Protein AF-A0A3C1FKU0-F1 (afdb_monomer_lite)

Radius of gyration: 19.48 Å; chains: 1; bounding box: 42×28×47 Å

Sequence (89 aa):
RVHEECRDGELTAERLGQIWLEVQRESLGPAIDLGAGYENYWCYIPHFIHSPFYVYAYAFGDCLVNSLFAVYQQAEQGFQEKYFDMLRA

Secondary structure (DSSP, 8-state):
-HHHHTTTSPPPHHHHHHHHHHHHHHHH-TTS---TTGGGGGGG-THHHHSTTTTHHHHHHHHHHHHHHHHHHH-SS-HHHHHHHHHT-

Foldseek 3Di:
DVVVVVVVHDDDLQRQLVVQVVVCCVVVDPVDDQDPPSSNVVVPPCCVPPPDPPCVVVVVVVVVVVVLVVVVVVDPDDSVVVVVVVVVD

pLDDT: mean 95.21, std 3.67, range [73.44, 98.06]

Structure (mmCIF, N/CA/C/O backbone):
data_AF-A0A3C1FKU0-F1
#
_entry.id   AF-A0A3C1FKU0-F1
#
loop_
_atom_site.group_PDB
_atom_site.id
_atom_site.type_symbol
_atom_site.label_atom_id
_atom_site.label_alt_id
_atom_site.label_comp_id
_atom_site.label_asym_id
_atom_site.label_entity_id
_atom_site.label_seq_id
_atom_site.pdbx_PDB_ins_code
_atom_site.Cartn_x
_atom_site.Cartn_y
_atom_site.Cartn_z
_atom_site.occupancy
_atom_site.B_iso_or_equiv
_atom_site.auth_seq_id
_atom_site.auth_comp_id
_atom_site.auth_asym_id
_atom_site.auth_atom_id
_atom_site.pdbx_PDB_mode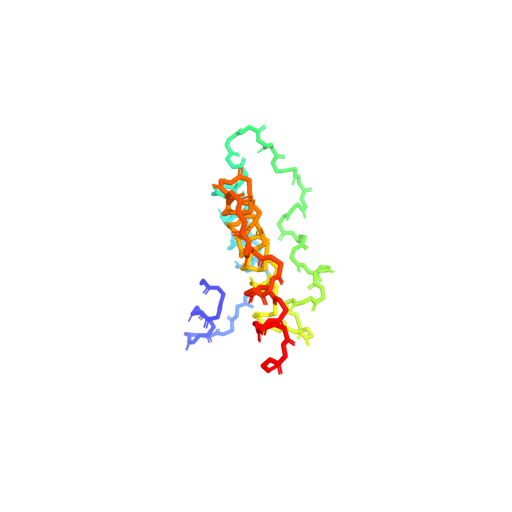l_num
ATOM 1 N N . ARG A 1 1 ? 2.746 -9.177 -6.371 1.00 93.69 1 ARG A N 1
ATOM 2 C CA . ARG A 1 1 ? 3.336 -8.756 -7.664 1.00 93.69 1 ARG A CA 1
ATOM 3 C C . ARG A 1 1 ? 4.857 -8.637 -7.576 1.00 93.69 1 ARG A C 1
ATOM 5 O O . ARG A 1 1 ? 5.509 -9.620 -7.873 1.00 93.69 1 ARG A O 1
ATOM 12 N N . VAL A 1 2 ? 5.445 -7.537 -7.074 1.00 96.38 2 VAL A N 1
ATOM 13 C CA . VAL A 1 2 ? 6.924 -7.353 -7.041 1.00 96.38 2 VAL A CA 1
ATOM 14 C C . VAL A 1 2 ? 7.672 -8.521 -6.380 1.00 96.38 2 VAL A C 1
ATOM 16 O 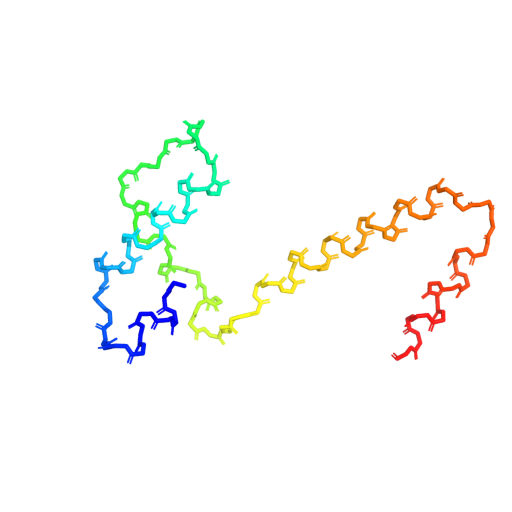O . VAL A 1 2 ? 8.483 -9.171 -7.024 1.00 96.38 2 VAL A O 1
ATOM 19 N N . HIS A 1 3 ? 7.357 -8.850 -5.121 1.00 95.50 3 HIS A N 1
ATOM 20 C CA . HIS A 1 3 ? 8.016 -9.953 -4.402 1.00 95.50 3 HIS A CA 1
ATOM 21 C C . HIS A 1 3 ? 7.772 -11.346 -5.006 1.00 95.50 3 HIS A C 1
ATOM 23 O O . HIS A 1 3 ? 8.504 -12.278 -4.684 1.00 95.50 3 HIS A O 1
ATOM 29 N N . GLU A 1 4 ? 6.731 -11.509 -5.824 1.00 96.62 4 GLU A N 1
ATOM 30 C CA . GLU A 1 4 ? 6.462 -12.767 -6.526 1.00 96.62 4 GLU A CA 1
ATOM 31 C C . GLU A 1 4 ? 7.343 -12.859 -7.771 1.00 96.62 4 GLU A C 1
ATOM 33 O O . GLU A 1 4 ? 8.068 -13.835 -7.900 1.00 96.62 4 GLU A O 1
ATOM 38 N N . GLU A 1 5 ? 7.373 -11.818 -8.612 1.00 97.12 5 GLU A N 1
ATOM 39 C CA . GLU A 1 5 ? 8.213 -11.781 -9.821 1.00 97.12 5 GLU A CA 1
ATOM 40 C C . GLU A 1 5 ? 9.715 -11.796 -9.494 1.00 97.12 5 GLU A C 1
ATOM 42 O O . GLU A 1 5 ? 10.495 -12.412 -10.211 1.00 97.12 5 GLU A O 1
ATOM 47 N N . CYS A 1 6 ? 10.132 -11.211 -8.364 1.00 95.38 6 CYS A N 1
ATOM 48 C CA . CYS A 1 6 ? 11.515 -11.308 -7.883 1.00 95.38 6 CYS A CA 1
ATOM 49 C C . CYS A 1 6 ? 11.992 -12.751 -7.642 1.00 95.38 6 CYS A C 1
ATOM 51 O O . CYS A 1 6 ? 13.195 -12.981 -7.537 1.00 95.38 6 CYS A O 1
ATOM 53 N N . ARG A 1 7 ? 11.082 -13.727 -7.512 1.00 96.31 7 ARG A N 1
ATOM 54 C CA . ARG A 1 7 ? 11.466 -15.142 -7.386 1.00 96.31 7 ARG A CA 1
ATOM 55 C C . ARG A 1 7 ? 12.001 -15.714 -8.697 1.00 96.31 7 ARG A C 1
ATOM 57 O O . ARG A 1 7 ? 12.763 -16.675 -8.648 1.00 96.31 7 ARG A O 1
ATOM 64 N N . ASP A 1 8 ? 11.640 -15.104 -9.824 1.00 95.50 8 ASP A N 1
ATOM 65 C CA . ASP A 1 8 ? 12.012 -15.544 -11.169 1.00 95.50 8 ASP A CA 1
ATOM 66 C C . ASP A 1 8 ? 13.233 -14.783 -11.725 1.00 95.50 8 ASP A C 1
ATOM 68 O O . ASP A 1 8 ? 13.781 -15.160 -12.761 1.00 95.50 8 ASP A O 1
ATOM 72 N N . GLY A 1 9 ? 13.695 -13.732 -11.035 1.00 95.44 9 GLY A N 1
ATOM 73 C CA . GLY A 1 9 ? 14.885 -12.965 -11.403 1.00 95.44 9 GLY A CA 1
ATOM 74 C C . GLY A 1 9 ? 14.882 -11.526 -10.881 1.00 95.44 9 GLY A C 1
ATOM 75 O O . GLY A 1 9 ? 13.943 -11.074 -10.228 1.00 95.44 9 GLY A O 1
ATOM 76 N N . GLU A 1 10 ? 15.953 -10.786 -11.174 1.00 95.50 10 GLU A N 1
ATOM 77 C CA . GLU A 1 10 ? 16.034 -9.356 -10.860 1.00 95.50 10 GLU A CA 1
ATOM 78 C C . GLU A 1 10 ? 15.073 -8.537 -11.737 1.00 95.50 10 GLU A C 1
ATOM 80 O O . GLU A 1 10 ? 14.939 -8.782 -12.937 1.00 95.50 10 GLU A O 1
ATOM 85 N N . LEU A 1 11 ? 14.420 -7.534 -11.143 1.00 96.88 11 LEU A N 1
ATOM 86 C CA . LEU A 1 11 ? 13.496 -6.645 -11.848 1.00 96.88 11 LEU A CA 1
ATOM 87 C C . LEU A 1 11 ? 14.187 -5.341 -12.247 1.00 96.88 11 LEU A C 1
ATOM 89 O O . LEU A 1 11 ? 14.869 -4.709 -11.441 1.00 96.88 11 LEU A O 1
ATOM 93 N N . THR A 1 12 ? 13.954 -4.898 -13.482 1.00 97.62 12 THR A N 1
ATOM 94 C CA . THR A 1 12 ? 14.401 -3.580 -13.946 1.00 97.62 12 THR A CA 1
ATOM 95 C C . THR A 1 12 ? 13.534 -2.465 -13.352 1.00 97.62 12 THR A C 1
ATOM 97 O O . THR A 1 12 ? 12.374 -2.678 -12.989 1.00 97.62 12 THR A O 1
ATOM 100 N N . ALA A 1 13 ? 14.066 -1.239 -13.311 1.00 97.06 13 ALA A N 1
ATOM 101 C CA . ALA A 1 13 ? 13.296 -0.061 -12.899 1.00 97.06 13 ALA A CA 1
ATOM 102 C C . ALA A 1 13 ? 12.048 0.160 -13.777 1.00 97.06 13 ALA A C 1
ATOM 104 O O . ALA A 1 13 ? 10.996 0.540 -13.269 1.00 97.06 13 ALA A O 1
ATOM 105 N N . GLU A 1 14 ? 12.143 -0.145 -15.075 1.00 97.75 14 GLU A N 1
ATOM 106 C CA . GLU A 1 14 ? 11.010 -0.090 -16.001 1.00 97.75 14 GLU A CA 1
ATOM 107 C C . GLU A 1 14 ? 9.909 -1.080 -15.598 1.00 97.75 14 GLU A C 1
ATOM 109 O O . GLU A 1 14 ? 8.740 -0.700 -15.518 1.00 97.75 14 GLU A O 1
ATOM 114 N N . ARG A 1 15 ? 10.270 -2.330 -15.269 1.00 97.75 15 ARG A N 1
ATOM 115 C CA . ARG A 1 15 ? 9.288 -3.334 -14.843 1.00 97.75 15 ARG A CA 1
ATOM 116 C C . ARG A 1 15 ? 8.631 -2.959 -13.514 1.00 97.75 15 ARG A C 1
ATOM 118 O O . ARG A 1 15 ? 7.417 -3.101 -13.377 1.00 97.75 15 ARG A O 1
ATOM 125 N N . LEU A 1 16 ? 9.397 -2.422 -12.563 1.00 97.56 16 LEU A N 1
ATOM 126 C CA . LEU A 1 16 ? 8.852 -1.890 -11.309 1.00 97.56 16 LEU A CA 1
ATOM 127 C C . LEU A 1 16 ? 7.858 -0.748 -11.560 1.00 97.56 16 LEU A C 1
ATOM 129 O O . LEU A 1 16 ? 6.772 -0.750 -10.980 1.00 97.56 16 LEU A O 1
ATOM 133 N N . GLY A 1 17 ? 8.186 0.177 -12.466 1.00 98.06 17 GLY A N 1
ATOM 134 C CA . GLY A 1 17 ? 7.292 1.270 -12.853 1.00 98.06 17 GLY A CA 1
ATOM 135 C C . GLY A 1 17 ? 6.001 0.790 -13.523 1.00 98.06 17 GLY A C 1
ATOM 136 O O . GLY A 1 17 ? 4.928 1.321 -13.239 1.00 98.06 17 GLY A O 1
ATOM 137 N N . GLN A 1 18 ? 6.068 -0.260 -14.345 1.00 98.06 18 GLN A N 1
ATOM 138 C CA . GLN A 1 18 ? 4.878 -0.893 -14.928 1.00 98.06 18 GLN A CA 1
ATOM 139 C C . GLN A 1 18 ? 3.976 -1.504 -13.850 1.00 98.06 18 GLN A C 1
ATOM 141 O O . GLN A 1 18 ? 2.785 -1.198 -13.813 1.00 98.06 18 GLN A O 1
ATOM 146 N N . ILE A 1 19 ? 4.541 -2.306 -12.938 1.00 98.06 19 ILE A N 1
ATOM 147 C CA . ILE A 1 19 ? 3.788 -2.910 -11.827 1.00 98.06 19 ILE A CA 1
ATOM 148 C C . ILE A 1 19 ? 3.145 -1.816 -10.965 1.00 98.06 19 ILE A C 1
ATOM 150 O O . ILE A 1 19 ? 1.975 -1.929 -10.599 1.00 98.06 19 ILE A O 1
ATOM 154 N N . TRP A 1 20 ? 3.887 -0.745 -10.668 1.00 97.94 20 TRP A N 1
ATOM 155 C CA . TRP A 1 20 ? 3.378 0.411 -9.936 1.00 97.94 20 TRP A CA 1
ATOM 156 C C . TRP A 1 20 ? 2.176 1.043 -10.644 1.00 97.94 20 TRP A C 1
ATOM 158 O O . TRP A 1 20 ? 1.108 1.158 -10.049 1.00 97.94 20 TRP A O 1
ATOM 168 N N . LEU A 1 21 ? 2.301 1.386 -11.929 1.00 97.94 21 LEU A N 1
ATOM 169 C CA . LEU A 1 21 ? 1.200 1.976 -12.693 1.00 97.94 21 LEU A CA 1
ATOM 170 C C . LEU A 1 21 ? -0.026 1.060 -12.778 1.00 97.94 21 LEU A C 1
ATOM 172 O O . LEU A 1 21 ? -1.150 1.548 -12.689 1.00 97.94 21 LEU A O 1
ATOM 176 N N . GLU A 1 22 ? 0.165 -0.248 -12.959 1.00 97.69 22 GLU A N 1
ATOM 177 C CA . GLU A 1 22 ? -0.930 -1.224 -12.987 1.00 97.69 22 GLU A CA 1
ATOM 178 C C . GLU A 1 22 ? -1.717 -1.210 -11.669 1.00 97.69 22 GLU A C 1
ATOM 180 O O . GLU A 1 22 ? -2.939 -1.058 -11.687 1.00 97.69 22 GLU A O 1
ATOM 185 N N . VAL A 1 23 ? -1.020 -1.291 -10.531 1.00 97.50 23 VAL A N 1
ATOM 186 C CA . VAL A 1 23 ? -1.641 -1.269 -9.195 1.00 97.50 23 VAL A CA 1
ATOM 187 C C . VAL A 1 23 ? -2.321 0.072 -8.915 1.00 97.50 23 VAL A C 1
ATOM 189 O O . VAL A 1 23 ? -3.423 0.106 -8.367 1.00 97.50 23 VAL A O 1
ATOM 192 N N . GLN A 1 24 ? -1.707 1.186 -9.318 1.00 97.50 24 GLN A N 1
ATOM 193 C CA . GLN A 1 24 ? -2.274 2.515 -9.103 1.00 97.50 24 GLN A CA 1
ATOM 194 C C . GLN A 1 24 ? -3.554 2.727 -9.918 1.00 97.50 24 GLN A C 1
ATOM 196 O O . GLN A 1 24 ? -4.521 3.268 -9.387 1.00 97.50 24 GLN A O 1
ATOM 201 N N . ARG A 1 25 ? -3.608 2.255 -11.171 1.00 96.88 25 ARG A N 1
ATOM 202 C CA . ARG A 1 25 ? -4.832 2.312 -11.991 1.00 96.88 25 ARG A CA 1
ATOM 203 C C . ARG A 1 25 ? -5.957 1.458 -11.412 1.00 96.88 25 ARG A C 1
ATOM 205 O O . ARG A 1 25 ? -7.100 1.903 -11.402 1.00 96.88 25 ARG A O 1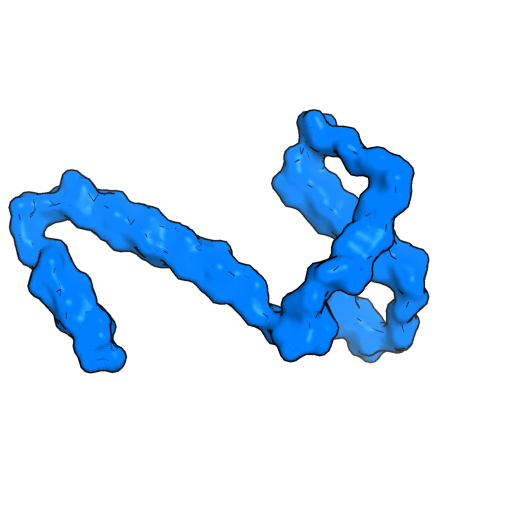
ATOM 212 N N . GLU A 1 26 ? -5.636 0.262 -10.923 1.00 97.62 26 GLU A N 1
ATOM 213 C CA . GLU A 1 26 ? -6.602 -0.614 -10.250 1.00 97.62 26 GLU A CA 1
ATOM 214 C C . GLU A 1 26 ? -7.158 0.036 -8.973 1.00 97.62 26 GLU A C 1
ATOM 216 O O . GLU A 1 26 ? -8.364 0.015 -8.742 1.00 97.62 26 GLU A O 1
ATOM 221 N N . SER A 1 27 ? -6.288 0.671 -8.182 1.00 96.44 27 SER A N 1
ATOM 222 C CA . SER A 1 27 ? -6.647 1.237 -6.876 1.00 96.44 27 SER A CA 1
ATOM 223 C C . SER A 1 27 ? -7.389 2.573 -6.968 1.00 96.44 27 SER A C 1
ATOM 225 O O . SER A 1 27 ? -8.316 2.818 -6.201 1.00 96.44 27 SER A O 1
ATOM 227 N N . LEU A 1 28 ? -6.971 3.462 -7.876 1.00 96.88 28 LEU A N 1
ATOM 228 C CA . LEU A 1 28 ? -7.515 4.822 -7.997 1.00 96.88 28 LEU A CA 1
ATOM 229 C C . LEU A 1 28 ? -8.697 4.905 -8.971 1.00 96.88 28 LEU A C 1
ATOM 231 O O . LEU A 1 28 ? -9.490 5.846 -8.911 1.00 96.88 28 LEU A O 1
ATOM 235 N N . GLY A 1 29 ? -8.830 3.915 -9.855 1.00 96.31 29 GLY A N 1
ATOM 236 C CA . GLY A 1 29 ? -9.882 3.863 -10.857 1.00 96.31 29 GLY A CA 1
ATOM 237 C C . GLY A 1 29 ? -9.722 4.898 -11.982 1.00 96.31 29 GLY A C 1
ATOM 238 O O . GLY A 1 29 ? -8.756 5.660 -12.029 1.00 96.31 29 GLY A O 1
ATOM 239 N N . PRO A 1 30 ? -10.685 4.945 -12.921 1.00 95.94 30 PRO A N 1
ATOM 240 C CA . PRO A 1 30 ? -10.571 5.728 -14.155 1.00 95.94 30 PRO A CA 1
ATOM 241 C C . PRO A 1 30 ? -10.771 7.237 -13.959 1.00 95.94 30 PRO A C 1
ATOM 243 O O . PRO A 1 30 ? -10.595 8.001 -14.903 1.00 95.94 30 PRO A O 1
ATOM 246 N N . ALA A 1 31 ? -11.184 7.673 -12.765 1.00 97.56 31 ALA A N 1
ATOM 247 C CA . ALA A 1 31 ? -11.414 9.085 -12.465 1.00 97.56 31 ALA A CA 1
ATOM 248 C C . ALA A 1 31 ? -10.108 9.874 -12.273 1.00 97.56 31 ALA A C 1
ATOM 250 O O . ALA A 1 31 ? -10.129 11.103 -12.330 1.00 97.56 31 ALA A O 1
ATOM 251 N N . ILE A 1 32 ? -8.991 9.182 -12.031 1.00 97.25 32 ILE A N 1
ATOM 252 C CA . ILE A 1 32 ? -7.684 9.793 -11.807 1.00 97.25 32 ILE A CA 1
ATOM 253 C C . ILE A 1 32 ? -6.797 9.560 -13.026 1.00 97.25 32 ILE A C 1
ATOM 255 O O . ILE A 1 32 ? -6.529 8.420 -13.404 1.00 97.25 32 ILE A O 1
ATOM 259 N N . ASP A 1 33 ? -6.306 10.653 -13.607 1.00 95.88 33 ASP A N 1
ATOM 260 C CA . ASP A 1 33 ? -5.280 10.607 -14.644 1.00 95.88 33 ASP A CA 1
ATOM 261 C C . ASP A 1 33 ? -3.881 10.553 -14.009 1.00 95.88 33 ASP A C 1
ATOM 263 O O . ASP A 1 33 ? -3.531 11.380 -13.161 1.00 95.88 33 ASP A O 1
ATOM 267 N N . LEU A 1 34 ? -3.081 9.558 -14.401 1.00 96.12 34 LEU A N 1
ATOM 268 C CA . LEU A 1 34 ? -1.718 9.366 -13.905 1.00 96.12 34 LEU A CA 1
ATOM 269 C C . LEU A 1 34 ? -0.748 10.051 -14.865 1.00 96.12 34 LEU A C 1
ATOM 271 O O . LEU A 1 34 ? -0.403 9.501 -15.911 1.00 96.12 34 LEU A O 1
ATOM 275 N N . GLY A 1 35 ? -0.326 11.263 -14.502 1.00 94.75 35 GLY A N 1
ATOM 276 C CA . GLY A 1 35 ? 0.550 12.089 -15.330 1.00 94.75 35 GLY A CA 1
ATOM 277 C C . GLY A 1 35 ? 1.934 11.483 -15.592 1.00 94.75 35 GLY A C 1
ATOM 278 O O . GLY A 1 35 ? 2.370 10.530 -14.945 1.00 94.75 35 GLY A O 1
ATOM 279 N N . ALA A 1 36 ? 2.657 12.082 -16.540 1.00 95.69 36 ALA A N 1
ATOM 280 C CA . ALA A 1 36 ? 4.012 11.661 -16.889 1.00 95.69 36 ALA A CA 1
ATOM 281 C C . ALA A 1 36 ? 4.957 11.684 -15.672 1.00 95.69 36 ALA A C 1
ATOM 283 O O . ALA A 1 36 ? 4.963 12.643 -14.896 1.00 95.69 36 ALA A O 1
ATOM 284 N N . GLY A 1 37 ? 5.771 10.638 -15.517 1.00 96.06 37 GLY A N 1
ATOM 285 C CA . GLY A 1 37 ? 6.703 10.478 -14.403 1.00 96.06 37 GLY A CA 1
ATOM 286 C C . GLY A 1 37 ? 6.110 9.753 -13.193 1.00 96.06 37 GLY A C 1
ATOM 287 O O . GLY A 1 37 ? 6.866 9.361 -12.300 1.00 96.06 37 GLY A O 1
ATOM 288 N N . TYR A 1 38 ? 4.789 9.531 -13.155 1.00 97.12 38 TYR A N 1
ATOM 289 C CA . TYR A 1 38 ? 4.123 8.821 -12.062 1.00 97.12 38 TYR A CA 1
ATOM 290 C C . TYR A 1 38 ? 4.594 7.364 -11.930 1.00 97.12 38 TYR A C 1
ATOM 292 O O . TYR A 1 38 ? 4.565 6.803 -10.836 1.00 97.12 38 TYR A O 1
ATOM 300 N N . GLU A 1 39 ? 5.120 6.766 -13.003 1.00 97.44 39 GLU A N 1
ATOM 301 C CA . GLU A 1 39 ? 5.766 5.449 -13.006 1.00 97.44 39 GLU A CA 1
ATOM 302 C C . GLU A 1 39 ? 6.985 5.351 -12.082 1.00 97.44 39 GLU A C 1
ATOM 304 O O . GLU A 1 39 ? 7.366 4.250 -11.703 1.00 97.44 39 GLU A O 1
ATOM 309 N N . ASN A 1 40 ? 7.576 6.480 -11.683 1.00 97.88 40 ASN A N 1
ATOM 310 C CA . ASN A 1 40 ? 8.745 6.509 -10.805 1.00 97.88 40 ASN A CA 1
ATOM 311 C C . ASN A 1 40 ? 8.384 6.764 -9.339 1.00 97.88 40 ASN A C 1
ATOM 313 O O . ASN A 1 40 ? 9.258 6.708 -8.482 1.00 97.88 40 ASN A O 1
ATOM 317 N N . TYR A 1 41 ? 7.117 7.034 -9.012 1.00 96.88 41 TYR A N 1
ATOM 318 C CA . TYR A 1 41 ? 6.731 7.473 -7.664 1.00 96.88 41 TYR A CA 1
ATOM 319 C C . TYR A 1 41 ? 6.962 6.403 -6.588 1.00 96.88 41 TYR A C 1
ATOM 321 O O . TYR A 1 41 ? 7.156 6.733 -5.423 1.00 96.88 41 TYR A O 1
ATOM 329 N N . TRP A 1 42 ? 7.042 5.126 -6.958 1.00 96.44 42 TRP A N 1
ATOM 330 C CA . TRP A 1 42 ? 7.424 4.071 -6.019 1.00 96.44 42 TRP A CA 1
ATOM 331 C C . TRP A 1 42 ? 8.808 4.302 -5.383 1.00 96.44 42 TRP A C 1
ATOM 333 O O . TRP A 1 42 ? 9.040 3.844 -4.266 1.00 96.44 42 TRP A O 1
ATOM 343 N N . CYS A 1 43 ? 9.725 5.012 -6.056 1.00 96.25 43 CYS A N 1
ATOM 344 C CA . CYS A 1 43 ? 11.121 5.120 -5.626 1.00 96.25 43 CYS A CA 1
ATOM 345 C C . CYS A 1 43 ? 11.317 5.992 -4.380 1.00 96.25 43 CYS A C 1
ATOM 347 O O . CYS A 1 43 ? 12.273 5.782 -3.637 1.00 96.25 43 CYS A O 1
ATOM 349 N N . TYR A 1 44 ? 10.415 6.947 -4.125 1.00 94.75 44 TYR A N 1
ATOM 350 C CA . TYR A 1 44 ? 10.526 7.827 -2.962 1.00 94.75 44 TYR A CA 1
ATOM 351 C C . TYR A 1 44 ? 9.834 7.259 -1.720 1.00 94.75 44 TYR A C 1
ATOM 353 O O . TYR A 1 44 ? 9.925 7.868 -0.657 1.00 94.75 44 TYR A O 1
ATOM 361 N N . ILE A 1 45 ? 9.138 6.121 -1.826 1.00 96.75 45 ILE A N 1
ATOM 362 C CA . ILE A 1 45 ? 8.398 5.515 -0.716 1.00 96.75 45 ILE A CA 1
ATOM 363 C C . ILE A 1 45 ? 9.375 4.682 0.129 1.00 96.75 45 ILE A C 1
ATOM 365 O O . ILE A 1 45 ? 9.681 3.544 -0.232 1.00 96.75 45 ILE A O 1
ATOM 369 N N . PRO A 1 46 ? 9.843 5.184 1.291 1.00 96.88 46 PRO A N 1
ATOM 370 C CA . PRO A 1 46 ? 10.903 4.528 2.059 1.00 96.88 46 PRO A CA 1
ATOM 371 C C . PRO A 1 46 ? 10.495 3.140 2.558 1.00 96.88 46 PRO A C 1
ATOM 373 O O . PRO A 1 46 ? 11.334 2.250 2.681 1.00 96.88 46 PRO A O 1
ATOM 376 N N . HIS A 1 47 ? 9.203 2.932 2.814 1.00 97.31 47 HIS A N 1
ATOM 377 C CA . HIS A 1 47 ? 8.685 1.673 3.339 1.00 97.31 47 HIS A CA 1
ATOM 378 C C . HIS A 1 47 ? 8.870 0.489 2.381 1.00 97.31 47 HIS A C 1
ATOM 380 O O . HIS A 1 47 ? 8.908 -0.645 2.842 1.00 97.31 47 HIS A O 1
ATOM 386 N N . PHE A 1 48 ? 9.041 0.710 1.075 1.00 94.50 48 PHE A N 1
ATOM 387 C CA . PHE A 1 48 ? 9.347 -0.386 0.150 1.00 94.50 48 PHE A CA 1
ATOM 388 C C . PHE A 1 48 ? 10.778 -0.910 0.299 1.00 94.50 48 PHE A C 1
ATOM 390 O O . PHE A 1 48 ? 11.022 -2.080 0.019 1.00 94.50 48 PHE A O 1
ATOM 397 N N . ILE A 1 49 ? 11.705 -0.072 0.772 1.00 92.62 49 ILE A N 1
ATOM 398 C CA . ILE A 1 49 ? 13.128 -0.410 0.892 1.00 92.62 49 ILE A CA 1
ATOM 399 C C . ILE A 1 49 ? 13.497 -0.740 2.338 1.00 92.62 49 ILE A C 1
ATOM 401 O O . ILE A 1 49 ? 14.135 -1.753 2.612 1.00 92.62 49 ILE A O 1
ATOM 405 N N . HIS A 1 50 ? 13.104 0.115 3.279 1.00 95.12 50 HIS A N 1
ATOM 406 C CA . HIS A 1 50 ? 13.561 0.038 4.666 1.00 95.12 50 HIS A CA 1
ATOM 407 C C . HIS A 1 50 ? 12.649 -0.803 5.562 1.00 95.12 50 HIS A C 1
ATOM 409 O O . HIS A 1 50 ? 13.050 -1.182 6.661 1.00 95.12 50 HIS A O 1
ATOM 415 N N . SER A 1 51 ? 11.404 -1.056 5.148 1.00 95.88 51 SER A N 1
ATOM 416 C CA . SER A 1 51 ? 10.385 -1.677 6.007 1.00 95.88 51 SER A CA 1
ATOM 417 C C . SER A 1 51 ? 9.363 -2.479 5.186 1.00 95.88 51 SER A C 1
ATOM 419 O O . SER A 1 51 ? 8.168 -2.170 5.225 1.00 95.88 51 SER A O 1
ATOM 421 N N . PRO A 1 52 ? 9.799 -3.488 4.405 1.00 91.06 52 PRO A N 1
ATOM 422 C CA . PRO A 1 52 ? 8.901 -4.228 3.524 1.00 91.06 52 PR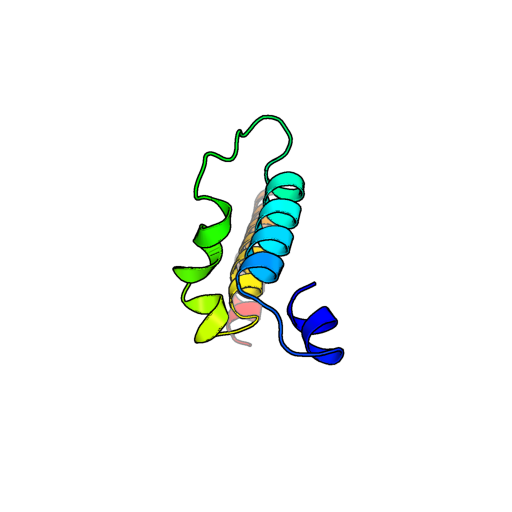O A CA 1
ATOM 423 C C . PRO A 1 52 ? 7.743 -4.851 4.318 1.00 91.06 52 PRO A C 1
ATOM 425 O O . PRO A 1 52 ? 7.916 -5.293 5.451 1.00 91.06 52 PRO A O 1
ATOM 428 N N . PHE A 1 53 ? 6.550 -4.868 3.716 1.00 94.81 53 PHE A N 1
ATOM 429 C CA . PHE A 1 53 ? 5.285 -5.340 4.310 1.00 94.81 53 PHE A CA 1
ATOM 430 C C . PHE A 1 53 ? 4.746 -4.553 5.519 1.00 94.81 53 PHE A C 1
ATOM 432 O O . PHE A 1 53 ? 3.676 -4.884 6.025 1.00 94.81 53 PHE A O 1
ATOM 439 N N . TYR A 1 54 ? 5.404 -3.472 5.947 1.00 95.88 54 TYR A N 1
ATOM 440 C CA . TYR A 1 54 ? 4.949 -2.665 7.085 1.00 95.88 54 TYR A CA 1
ATOM 441 C C . TYR A 1 54 ? 3.610 -1.954 6.833 1.00 95.88 54 TYR A C 1
ATOM 443 O O . TYR A 1 54 ? 2.726 -1.950 7.686 1.00 95.88 54 TYR A O 1
ATOM 451 N N . VAL A 1 55 ? 3.430 -1.380 5.640 1.00 95.69 55 VAL A N 1
ATOM 452 C CA . VAL A 1 55 ? 2.311 -0.463 5.349 1.00 95.69 55 VAL A CA 1
ATOM 453 C C . VAL A 1 55 ? 0.926 -1.115 5.393 1.00 95.69 55 VAL A C 1
ATOM 455 O O . VAL A 1 55 ? -0.063 -0.417 5.594 1.00 95.69 55 VAL A O 1
ATOM 458 N N . TYR A 1 56 ? 0.844 -2.445 5.269 1.00 94.94 56 TYR A N 1
ATOM 459 C CA . TYR A 1 56 ? -0.410 -3.188 5.437 1.00 94.94 56 TYR A CA 1
ATOM 460 C C . TYR A 1 56 ? -1.022 -2.966 6.832 1.00 94.94 56 TYR A C 1
ATOM 462 O O . TYR A 1 56 ? -2.245 -2.899 6.962 1.00 94.94 56 TYR A O 1
ATOM 470 N N . ALA A 1 57 ? -0.184 -2.797 7.861 1.00 96.19 57 ALA A N 1
ATOM 471 C CA . ALA A 1 57 ? -0.643 -2.609 9.232 1.00 96.19 57 ALA A CA 1
ATOM 472 C C . ALA A 1 57 ? -1.494 -1.340 9.402 1.00 96.19 57 ALA A C 1
ATOM 474 O O . ALA A 1 57 ? -2.396 -1.338 10.236 1.00 96.19 57 ALA A O 1
ATOM 475 N N . TYR A 1 58 ? -1.267 -0.298 8.591 1.00 96.38 58 TYR A N 1
ATOM 476 C CA . TYR A 1 58 ? -2.097 0.910 8.608 1.00 96.38 58 TYR A CA 1
ATOM 477 C C . TYR A 1 58 ? -3.519 0.623 8.127 1.00 96.38 58 TYR A C 1
ATOM 479 O O . TYR A 1 58 ? -4.469 0.901 8.848 1.00 96.38 58 TYR A O 1
ATOM 487 N N . ALA A 1 59 ? -3.668 -0.011 6.959 1.00 95.19 59 ALA A N 1
ATOM 488 C CA . ALA A 1 59 ? -4.984 -0.360 6.426 1.00 95.19 59 ALA A CA 1
ATOM 489 C C . ALA A 1 59 ? -5.731 -1.341 7.345 1.00 95.19 59 ALA A C 1
ATOM 491 O O . ALA A 1 59 ? -6.931 -1.199 7.574 1.00 95.19 59 ALA A O 1
ATOM 492 N N . PHE A 1 60 ? -5.019 -2.319 7.916 1.00 96.38 60 PHE A N 1
ATOM 493 C CA . PHE A 1 60 ? -5.591 -3.220 8.914 1.00 96.38 60 PHE A CA 1
ATOM 494 C C . PHE A 1 60 ? -6.058 -2.466 10.168 1.00 96.38 60 PHE A C 1
ATOM 496 O O . PHE A 1 60 ? -7.181 -2.678 10.626 1.00 96.38 60 PHE A O 1
ATOM 503 N N . GLY A 1 61 ? -5.219 -1.573 10.700 1.00 96.56 61 GLY A N 1
ATOM 504 C CA . GLY A 1 61 ? -5.535 -0.745 11.861 1.00 96.56 61 GLY A CA 1
ATOM 505 C C . GLY A 1 61 ? -6.755 0.146 11.631 1.00 96.56 61 GLY A C 1
ATOM 506 O O . GLY A 1 61 ? -7.652 0.169 12.471 1.00 96.56 61 GLY A O 1
ATOM 507 N N . ASP A 1 62 ? -6.845 0.797 10.471 1.00 97.00 62 ASP A N 1
ATOM 508 C CA . ASP A 1 62 ? -7.992 1.630 10.099 1.00 97.00 62 ASP A CA 1
ATOM 509 C C . ASP A 1 62 ? -9.288 0.812 10.043 1.00 97.00 62 ASP A C 1
ATOM 511 O O . ASP A 1 62 ? -10.309 1.213 10.607 1.00 97.00 62 ASP A O 1
ATOM 515 N N . CYS A 1 63 ? -9.264 -0.367 9.416 1.00 96.94 63 CYS A N 1
ATOM 516 C CA . CYS A 1 63 ? -10.419 -1.268 9.385 1.00 96.94 63 CYS A CA 1
ATOM 517 C C . CYS A 1 63 ? -10.822 -1.735 10.790 1.00 96.94 63 CYS A C 1
ATOM 519 O O . CYS A 1 63 ? -12.014 -1.757 11.115 1.00 96.94 63 CYS A O 1
ATOM 521 N N . LEU A 1 64 ? -9.846 -2.089 11.630 1.00 95.38 64 LEU A N 1
ATOM 522 C CA . LEU A 1 64 ? -10.080 -2.527 13.003 1.00 95.38 64 LEU A CA 1
ATOM 523 C C . LEU A 1 64 ? -10.748 -1.422 13.825 1.00 95.38 64 LEU A C 1
ATOM 525 O O . LEU A 1 64 ? -11.792 -1.657 14.431 1.00 95.38 64 LEU A O 1
ATOM 529 N N . VAL A 1 65 ? -10.188 -0.212 13.819 1.00 95.38 65 VAL A N 1
ATOM 530 C CA . VAL A 1 65 ? -10.715 0.912 14.603 1.00 95.38 65 VAL A CA 1
ATOM 531 C C . VAL A 1 65 ? -12.100 1.327 14.108 1.00 95.38 65 VAL A C 1
ATOM 533 O O . VAL A 1 65 ? -12.990 1.529 14.931 1.00 95.38 65 VAL A O 1
ATOM 536 N N . ASN A 1 66 ? -12.332 1.371 12.792 1.00 96.44 66 ASN A N 1
ATOM 537 C CA . ASN A 1 66 ? -13.662 1.656 12.245 1.00 96.44 66 ASN A CA 1
ATOM 538 C C . ASN A 1 66 ? -14.695 0.596 12.654 1.00 96.44 66 ASN A C 1
ATOM 540 O O . ASN A 1 66 ? -15.827 0.932 13.003 1.00 96.44 66 ASN A O 1
ATOM 544 N N . SER A 1 67 ? -14.301 -0.679 12.678 1.00 95.31 67 SER A N 1
ATOM 545 C CA . SER A 1 67 ? -15.174 -1.771 13.127 1.00 95.31 67 SER A CA 1
ATOM 546 C C . SER A 1 67 ? -15.490 -1.665 14.621 1.00 95.31 67 SER A C 1
ATOM 548 O O . SER A 1 67 ? -16.647 -1.796 15.020 1.00 95.31 67 SER A O 1
ATOM 550 N N . LEU A 1 68 ? -14.487 -1.369 15.455 1.00 94.75 68 LEU A N 1
ATOM 551 C CA . LEU A 1 68 ? -14.676 -1.137 16.889 1.00 94.75 68 LEU A CA 1
ATOM 552 C C . LEU A 1 68 ? -15.579 0.073 17.151 1.00 94.75 68 LEU A C 1
ATOM 554 O O . LEU A 1 68 ? -16.443 0.015 18.024 1.00 94.75 68 LEU A O 1
ATOM 558 N N . PHE A 1 69 ? -15.426 1.144 16.373 1.00 94.56 69 PHE A N 1
ATOM 559 C CA . PHE A 1 69 ? -16.266 2.331 16.487 1.00 94.56 69 PHE A CA 1
ATOM 560 C C . PHE A 1 69 ? -17.724 2.048 16.105 1.00 94.56 69 PHE A C 1
ATOM 562 O O . PHE A 1 69 ? -18.632 2.467 16.820 1.00 94.56 69 PHE A O 1
ATOM 569 N N . ALA A 1 70 ? -17.968 1.277 15.043 1.00 95.06 70 ALA A N 1
ATOM 570 C CA . ALA A 1 70 ? -19.319 0.854 14.675 1.00 95.06 70 ALA A CA 1
ATOM 571 C C . ALA A 1 70 ? -19.989 0.022 15.786 1.00 95.06 70 ALA A C 1
ATOM 573 O O . ALA A 1 70 ? -21.161 0.234 16.096 1.00 95.06 70 ALA A O 1
ATOM 574 N N . VAL A 1 71 ? -19.239 -0.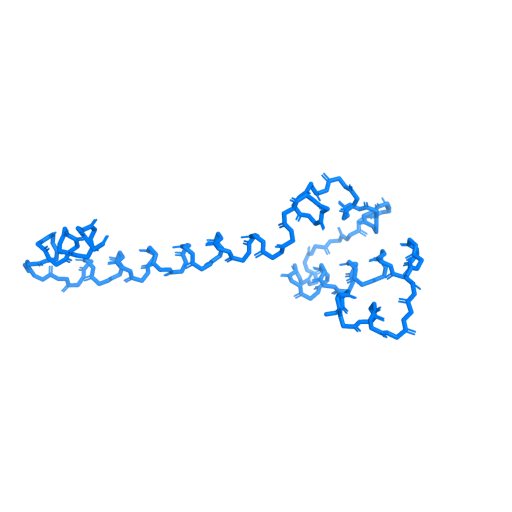880 16.435 1.00 93.31 71 VAL A N 1
ATOM 575 C CA . VAL A 1 71 ? -19.724 -1.639 17.602 1.00 93.31 71 VAL A CA 1
ATOM 576 C C . VAL A 1 71 ? -20.026 -0.708 18.776 1.00 93.31 71 VAL A C 1
ATOM 578 O O . VAL A 1 71 ? -21.065 -0.856 19.415 1.00 93.31 71 VAL A O 1
ATOM 581 N N . TYR A 1 72 ? -19.159 0.270 19.048 1.00 94.50 72 TYR A N 1
ATOM 582 C CA . TYR A 1 72 ? -19.391 1.275 20.087 1.00 94.50 72 TYR A CA 1
ATOM 583 C C . TYR A 1 72 ? -20.692 2.055 19.858 1.00 94.50 72 TYR A C 1
ATOM 585 O O . TYR A 1 72 ? -21.473 2.210 20.792 1.00 94.50 72 TYR A O 1
ATOM 593 N N . GLN A 1 73 ? -20.968 2.486 18.623 1.00 94.75 73 GLN A N 1
ATOM 594 C CA . GLN A 1 73 ? -22.188 3.232 18.289 1.00 94.75 73 GLN A CA 1
ATOM 595 C C . GLN A 1 73 ? -23.482 2.441 18.528 1.00 94.75 73 GLN A C 1
ATOM 597 O O . GLN A 1 73 ? -24.533 3.043 18.734 1.00 94.75 73 GLN A O 1
ATOM 602 N N . GLN A 1 74 ? -23.416 1.109 18.491 1.00 93.38 74 GLN A N 1
ATOM 603 C CA . GLN A 1 74 ? -24.558 0.218 18.719 1.00 93.38 74 GLN A CA 1
ATOM 604 C C . GLN A 1 74 ? -24.633 -0.307 20.160 1.00 93.38 74 GLN A C 1
ATOM 606 O O . GLN A 1 74 ? -25.604 -0.970 20.524 1.00 93.38 74 GLN A O 1
ATOM 611 N N . ALA A 1 75 ? -23.612 -0.059 20.980 1.00 88.69 75 ALA A N 1
ATOM 612 C CA . ALA A 1 75 ? -23.542 -0.594 22.328 1.00 88.69 75 ALA A CA 1
ATOM 613 C C . ALA A 1 75 ?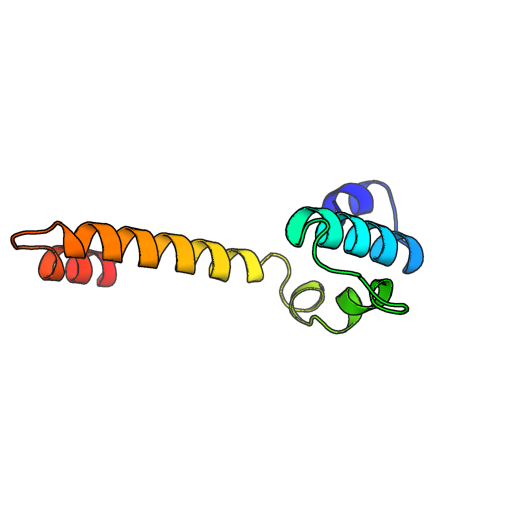 -24.384 0.248 23.293 1.00 88.69 75 ALA A C 1
ATOM 615 O O . ALA A 1 75 ? -24.124 1.432 23.486 1.00 88.69 75 ALA A O 1
ATOM 616 N N . GLU A 1 76 ? -25.348 -0.382 23.967 1.00 74.62 76 GLU A N 1
ATOM 617 C CA . GLU A 1 76 ? -26.102 0.283 25.035 1.00 74.62 76 GLU A CA 1
ATOM 618 C C . GLU A 1 76 ? -25.209 0.555 26.263 1.00 74.62 76 GLU A C 1
ATOM 620 O O . GLU A 1 76 ? -25.244 1.658 26.805 1.00 74.62 76 GLU A O 1
ATOM 625 N N . GLN A 1 77 ? -24.380 -0.419 26.685 1.00 90.69 77 GLN A N 1
ATOM 626 C CA . GLN A 1 77 ? -23.392 -0.320 27.781 1.00 90.69 77 GLN A CA 1
ATOM 627 C C . GLN A 1 77 ? -22.232 -1.334 27.600 1.00 90.69 77 GLN A C 1
ATOM 629 O O . GLN A 1 77 ? -22.307 -2.246 26.777 1.00 90.69 77 GLN A O 1
ATOM 634 N N . GLY A 1 78 ? -21.146 -1.201 28.376 1.00 91.00 78 GLY A N 1
ATOM 635 C CA . GLY A 1 78 ? -20.094 -2.230 28.518 1.00 91.00 78 GLY A CA 1
ATOM 636 C C . GLY A 1 78 ? -18.997 -2.269 27.440 1.00 91.00 78 GLY A C 1
ATOM 637 O O . GLY A 1 78 ? -18.080 -3.084 27.531 1.00 91.00 78 GLY A O 1
ATOM 638 N N . PHE A 1 79 ? -19.039 -1.394 26.428 1.00 94.06 79 PHE A N 1
ATOM 639 C CA . PHE A 1 79 ? -17.981 -1.322 25.407 1.00 94.06 79 PHE A CA 1
ATOM 640 C C . PHE A 1 79 ? -16.625 -0.911 25.998 1.00 94.06 79 PHE A C 1
ATOM 642 O O . PHE A 1 79 ? -15.612 -1.548 25.721 1.00 94.06 79 PHE A O 1
ATOM 649 N N . GLN A 1 80 ? -16.610 0.133 26.834 1.00 93.31 80 GLN A N 1
ATOM 650 C CA . GLN A 1 80 ? -15.384 0.684 27.418 1.00 93.31 80 GLN A CA 1
ATOM 651 C C . GLN A 1 80 ? -14.598 -0.367 28.212 1.00 93.31 80 GLN A C 1
ATOM 653 O O . GLN A 1 80 ? -13.381 -0.450 28.072 1.00 93.31 80 GLN A O 1
ATOM 658 N N . GLU A 1 81 ? -15.282 -1.179 29.021 1.00 94.94 81 GLU A N 1
ATOM 659 C CA . GLU A 1 81 ? -14.652 -2.241 29.813 1.00 94.94 81 GLU A CA 1
ATOM 660 C C . GLU A 1 81 ? -13.996 -3.286 28.907 1.00 94.94 81 GLU A C 1
ATOM 662 O O . GLU A 1 81 ? -12.801 -3.533 29.038 1.00 94.94 81 GLU A O 1
ATOM 667 N N . LYS A 1 82 ? -14.728 -3.799 27.907 1.00 92.62 82 LYS A N 1
ATOM 668 C CA . LYS A 1 82 ? -14.196 -4.758 26.922 1.00 92.62 82 LYS A CA 1
ATOM 669 C C . LYS A 1 82 ? -13.014 -4.197 26.132 1.00 92.62 82 LYS A C 1
ATOM 671 O O . LYS A 1 82 ? -12.062 -4.920 25.850 1.00 92.62 82 LYS A O 1
ATOM 676 N N . TYR A 1 83 ? -13.067 -2.916 25.772 1.00 93.81 83 TYR A N 1
ATOM 677 C CA . TYR A 1 83 ? -11.967 -2.251 25.080 1.00 93.81 83 TYR A CA 1
ATOM 678 C C . TYR A 1 83 ? -10.726 -2.147 25.975 1.00 93.81 83 TYR A C 1
ATOM 680 O O . TYR A 1 83 ? -9.624 -2.458 25.530 1.00 93.81 83 TYR A O 1
ATOM 688 N N . PHE A 1 84 ? -10.888 -1.787 27.252 1.00 95.31 84 PHE A N 1
ATOM 689 C CA . PHE A 1 84 ? -9.772 -1.793 28.198 1.00 95.31 84 PHE A CA 1
ATOM 690 C C . PHE A 1 84 ? -9.231 -3.197 28.467 1.00 95.31 84 PHE A C 1
ATOM 692 O O . PHE A 1 84 ? -8.019 -3.345 28.581 1.00 95.31 84 PHE A O 1
ATOM 699 N N . ASP A 1 85 ? -10.085 -4.216 28.539 1.00 95.31 85 ASP A N 1
ATOM 700 C CA . ASP A 1 85 ? -9.647 -5.608 28.671 1.00 95.31 85 ASP A CA 1
ATOM 701 C C . ASP A 1 85 ? -8.783 -6.032 27.475 1.00 95.31 85 ASP A C 1
ATOM 703 O O . ASP A 1 85 ? -7.714 -6.601 27.675 1.00 95.31 85 ASP A O 1
ATOM 707 N N . MET A 1 86 ? -9.186 -5.676 26.249 1.00 93.06 86 MET A N 1
ATOM 708 C CA . MET A 1 86 ? -8.389 -5.898 25.036 1.00 93.06 86 MET A CA 1
ATOM 709 C C . MET A 1 86 ? -7.040 -5.164 25.086 1.00 93.06 86 MET A C 1
ATOM 711 O O . MET A 1 86 ? -6.024 -5.739 24.713 1.00 93.06 86 MET A O 1
ATOM 715 N N . LEU A 1 87 ? -7.009 -3.909 25.546 1.00 94.19 87 LEU A N 1
ATOM 716 C CA . LEU A 1 87 ? -5.778 -3.110 25.617 1.00 94.19 87 LEU A CA 1
ATOM 717 C C . LEU A 1 87 ? -4.785 -3.569 26.696 1.00 94.19 87 LEU A C 1
ATOM 719 O O . LEU A 1 87 ? -3.630 -3.153 26.658 1.00 94.19 87 LEU A O 1
ATOM 723 N N . ARG A 1 88 ? -5.221 -4.362 27.681 1.00 94.94 88 ARG A N 1
ATOM 724 C CA . ARG A 1 88 ? -4.326 -4.929 28.705 1.00 94.94 88 ARG A CA 1
ATOM 725 C C . ARG A 1 88 ? -3.565 -6.170 28.230 1.00 94.94 88 ARG A C 1
ATOM 727 O O . ARG A 1 88 ? -2.690 -6.617 28.970 1.00 94.94 88 ARG A O 1
ATOM 734 N N . ALA A 1 89 ? -3.947 -6.742 27.087 1.00 73.44 89 ALA A N 1
ATOM 735 C CA . ALA A 1 89 ? -3.329 -7.938 26.518 1.00 73.44 89 ALA A CA 1
ATOM 736 C C . ALA A 1 89 ? -1.876 -7.710 26.072 1.00 73.44 89 ALA A C 1
ATOM 738 O O . ALA A 1 89 ? -1.519 -6.558 25.733 1.00 73.44 89 ALA A O 1
#